Protein AF-A0A7S4KBS4-F1 (afdb_monomer_lite)

Sequence (111 aa):
GSGGDRGEWVVGDALVREAKVGHSNHVISLLTRAYDQFSKRKKTSRMLLYLASQIAQEYHQTKHYTHAKDLFVRIAKNYSREGWDTLLQSILTTLLDCALHEGKTDDFIRH

Foldseek 3Di:
DDDDPDPPVVVVVVVVVVVPPLVLVVLLVVLVVVLVVCVPPPPCVVVNLVSLLSNLVSCVVVLVLVSSLVSLVVSLVVCVVVVVVVVNVVSVVSNVVSVVSVVVVVVVVVD

Organism: NCBI:txid180227

pLDDT: mean 77.19, std 12.92, range [35.28, 89.88]

InterPro domains:
  IPR021773 Trafficking protein particle complex subunit 11 [PF11817] (18-110)

Radius of gyration: 19.47 Å; chains: 1; bounding box: 31×48×65 Å

Secondary structure (DSSP, 8-state):
----SSSHHHHHHHHHHHHTS-HHHHHHHHHHHHHHHHHTSTT-HHHHHHHHHHHHHHHHHTT-HHHHHHHHHHHHHHHHHHT-HHHHHHHHHHHHHHHHHHHHHHHHHT-

Structure (mmCIF, N/CA/C/O backbone):
data_AF-A0A7S4KBS4-F1
#
_entry.id   AF-A0A7S4KBS4-F1
#
loop_
_atom_site.group_PDB
_atom_site.id
_atom_site.type_symbol
_atom_site.label_atom_id
_atom_site.label_alt_id
_atom_site.label_comp_id
_atom_site.label_asym_id
_atom_site.label_entity_id
_atom_site.label_seq_id
_atom_site.pdbx_PDB_ins_code
_atom_site.Cartn_x
_atom_site.Cartn_y
_atom_site.Cartn_z
_atom_site.occupancy
_atom_site.B_iso_or_equiv
_atom_site.auth_seq_id
_atom_site.auth_comp_id
_atom_site.auth_asym_id
_atom_site.auth_atom_id
_atom_site.pdbx_PDB_model_num
ATOM 1 N N . GLY A 1 1 ? 11.401 24.372 -50.213 1.00 35.28 1 GLY A N 1
ATOM 2 C CA . GLY A 1 1 ? 12.094 24.414 -48.915 1.00 35.28 1 GLY A CA 1
ATOM 3 C C . GLY A 1 1 ? 11.229 23.711 -47.900 1.00 35.28 1 GLY A C 1
ATOM 4 O O . GLY A 1 1 ? 10.186 24.252 -47.564 1.00 35.28 1 GLY A O 1
ATOM 5 N N . SER A 1 2 ? 11.614 22.495 -47.504 1.00 44.34 2 SER A N 1
ATOM 6 C CA . SER A 1 2 ? 10.900 21.664 -46.529 1.00 44.34 2 SER A CA 1
ATOM 7 C C . SER A 1 2 ? 10.979 22.267 -45.132 1.00 44.34 2 SER A C 1
ATOM 9 O O . SER A 1 2 ? 12.043 22.287 -44.517 1.00 44.34 2 SER A O 1
ATOM 11 N N . GLY A 1 3 ? 9.846 22.737 -44.626 1.00 50.97 3 GLY A N 1
ATOM 12 C CA . GLY A 1 3 ? 9.622 22.969 -43.206 1.00 50.97 3 GLY A CA 1
ATOM 13 C C . GLY A 1 3 ? 8.467 22.081 -42.778 1.00 50.97 3 GLY A C 1
ATOM 14 O O . GLY A 1 3 ? 7.324 22.453 -43.009 1.00 50.97 3 GLY A O 1
ATOM 15 N N . GLY A 1 4 ? 8.752 20.900 -42.226 1.00 53.84 4 GLY A N 1
ATOM 16 C CA . GLY A 1 4 ? 7.665 19.989 -41.868 1.00 53.84 4 GLY A CA 1
ATOM 17 C C . GLY A 1 4 ? 7.983 18.716 -41.088 1.00 53.84 4 GLY A C 1
ATOM 18 O O . GLY A 1 4 ? 7.042 17.994 -40.856 1.00 53.84 4 GLY A O 1
ATOM 19 N N . ASP A 1 5 ? 9.214 18.426 -40.636 1.00 54.59 5 ASP A N 1
ATOM 20 C CA . ASP A 1 5 ? 9.508 17.090 -40.051 1.00 54.59 5 ASP A CA 1
ATOM 21 C C . ASP A 1 5 ? 10.410 17.119 -38.801 1.00 54.59 5 ASP A C 1
ATOM 23 O O . ASP A 1 5 ? 11.153 16.181 -38.523 1.00 54.59 5 ASP A O 1
ATOM 27 N N . ARG A 1 6 ? 10.413 18.217 -38.030 1.00 54.59 6 ARG A N 1
ATOM 28 C CA . ARG A 1 6 ? 11.257 18.333 -36.814 1.00 54.59 6 ARG A CA 1
ATOM 29 C C . ARG A 1 6 ? 10.513 18.175 -35.488 1.00 54.59 6 ARG A C 1
ATOM 31 O O . ARG A 1 6 ? 11.168 18.057 -34.462 1.00 54.59 6 ARG A O 1
ATOM 38 N N . GLY A 1 7 ? 9.181 18.180 -35.491 1.00 54.62 7 GLY A N 1
ATOM 39 C CA . GLY A 1 7 ? 8.384 18.049 -34.265 1.00 54.62 7 GLY A CA 1
ATOM 40 C C . GLY A 1 7 ? 8.182 16.599 -33.824 1.00 54.62 7 GLY A C 1
ATOM 41 O O . GLY A 1 7 ? 8.282 16.296 -32.643 1.00 54.62 7 GLY A O 1
ATOM 42 N N . GLU A 1 8 ? 7.960 15.690 -34.771 1.00 52.31 8 GLU A N 1
ATOM 43 C CA . GLU A 1 8 ? 7.473 14.332 -34.492 1.00 52.31 8 GLU A CA 1
ATOM 44 C C . GLU A 1 8 ? 8.518 13.438 -33.799 1.00 52.31 8 GLU A C 1
ATOM 46 O O . GLU A 1 8 ? 8.209 12.726 -32.844 1.00 52.31 8 GLU A O 1
ATOM 51 N N . TRP A 1 9 ? 9.794 13.574 -34.171 1.00 55.50 9 TRP A N 1
ATOM 52 C CA . TRP A 1 9 ? 10.905 12.833 -33.558 1.00 55.50 9 TRP A CA 1
ATOM 53 C C . TRP A 1 9 ? 11.254 13.301 -32.137 1.00 55.50 9 TRP A C 1
ATOM 55 O O . TRP A 1 9 ? 11.706 12.505 -31.318 1.00 55.50 9 TRP A O 1
ATOM 65 N N . VAL A 1 10 ? 11.025 14.581 -31.821 1.00 57.38 10 VAL A N 1
ATOM 66 C CA . VAL A 1 10 ? 11.342 15.159 -30.502 1.00 57.38 10 VAL A CA 1
ATOM 67 C C . VAL A 1 10 ? 10.311 14.732 -29.460 1.00 57.38 10 VAL A C 1
ATOM 69 O O . VAL A 1 10 ? 10.675 14.464 -28.318 1.00 57.38 10 VAL A O 1
ATOM 72 N N . VAL A 1 11 ? 9.038 14.611 -29.853 1.00 59.31 11 VAL A N 1
ATOM 73 C CA . VAL A 1 11 ? 7.990 14.062 -28.978 1.00 59.31 11 VAL A CA 1
ATOM 74 C C . VAL A 1 11 ? 8.234 12.571 -28.742 1.00 59.31 11 VAL A C 1
ATOM 76 O O . VAL A 1 11 ? 8.149 12.121 -27.604 1.00 59.31 11 VAL A O 1
ATOM 79 N N . GLY A 1 12 ? 8.631 11.821 -29.776 1.00 64.62 12 GLY A N 1
ATOM 80 C CA . GLY A 1 12 ? 9.034 10.419 -29.630 1.00 64.62 12 GLY A CA 1
ATOM 81 C C . GLY A 1 12 ? 10.189 10.228 -28.638 1.00 64.62 12 GLY A C 1
ATOM 82 O O . GLY A 1 12 ? 10.101 9.383 -27.750 1.00 64.62 12 GLY A O 1
ATOM 83 N N . ASP A 1 13 ? 11.239 11.050 -28.727 1.00 67.44 13 ASP A N 1
ATOM 84 C CA . ASP A 1 13 ? 12.379 10.988 -27.799 1.00 67.44 13 ASP A CA 1
ATOM 85 C C . ASP A 1 13 ? 12.008 11.454 -26.378 1.00 67.44 13 ASP A C 1
ATOM 87 O O . ASP A 1 13 ? 12.427 10.849 -25.390 1.00 67.44 13 ASP A O 1
ATOM 91 N N . ALA A 1 14 ? 11.154 12.474 -26.246 1.00 69.50 14 ALA A N 1
ATOM 92 C CA . ALA A 1 14 ? 10.629 12.910 -24.953 1.00 69.50 14 ALA A CA 1
ATOM 93 C C . ALA A 1 14 ? 9.812 11.804 -24.265 1.00 69.50 14 ALA A C 1
ATOM 95 O O . ALA A 1 14 ? 10.058 11.524 -23.094 1.00 69.50 14 ALA A O 1
ATOM 96 N N . LEU A 1 15 ? 8.929 11.115 -24.996 1.00 69.44 15 LEU A N 1
ATOM 97 C CA . LEU A 1 15 ? 8.131 9.998 -24.477 1.00 69.44 15 LEU A CA 1
ATOM 98 C C . LEU A 1 15 ? 9.002 8.798 -24.083 1.00 69.44 15 LEU A C 1
ATOM 100 O O . LEU A 1 15 ? 8.769 8.172 -23.052 1.00 69.44 15 LEU A O 1
ATOM 104 N N . VAL A 1 16 ? 10.048 8.491 -24.859 1.00 69.88 16 VAL A N 1
ATOM 105 C CA . VAL A 1 16 ? 11.012 7.427 -24.524 1.00 69.88 16 VAL A CA 1
ATOM 106 C C . VAL A 1 16 ? 11.820 7.774 -23.270 1.00 69.88 16 VAL A C 1
ATOM 108 O O . VAL A 1 16 ? 12.159 6.888 -22.482 1.00 69.88 16 VAL A O 1
ATOM 111 N N . ARG A 1 17 ? 12.145 9.054 -23.062 1.00 63.94 17 ARG A N 1
ATOM 112 C CA . ARG A 1 17 ? 12.830 9.528 -21.851 1.00 63.94 17 ARG A CA 1
ATOM 113 C C . ARG A 1 17 ? 11.895 9.550 -20.646 1.00 63.94 17 ARG A C 1
ATOM 115 O O . ARG A 1 17 ? 12.321 9.137 -19.573 1.00 63.94 17 ARG A O 1
ATOM 122 N N . GLU A 1 18 ? 10.645 9.959 -20.829 1.00 61.62 18 GLU A N 1
ATOM 123 C CA . GLU A 1 18 ? 9.606 9.971 -19.796 1.00 61.62 18 GLU A CA 1
ATOM 124 C C . GLU A 1 18 ? 9.263 8.545 -19.338 1.00 61.62 18 GLU A C 1
ATOM 126 O O . GLU A 1 18 ? 9.302 8.264 -18.145 1.00 61.62 18 GLU A O 1
ATOM 131 N N . ALA A 1 19 ? 9.119 7.591 -20.263 1.00 63.47 19 ALA A N 1
ATOM 132 C CA . ALA A 1 19 ? 8.908 6.175 -19.945 1.00 63.47 19 ALA A CA 1
ATOM 133 C C . ALA A 1 19 ? 10.060 5.527 -19.148 1.00 63.47 19 ALA A C 1
ATOM 135 O O . ALA A 1 19 ? 9.858 4.520 -18.469 1.00 63.47 19 ALA A O 1
ATOM 136 N N . LYS A 1 20 ? 11.280 6.082 -19.221 1.00 63.12 20 LYS A N 1
ATOM 137 C CA . LYS A 1 20 ? 12.431 5.630 -18.415 1.00 63.12 20 LYS A CA 1
ATOM 138 C C . LYS A 1 20 ? 12.423 6.195 -16.999 1.00 63.12 20 LYS A C 1
ATOM 140 O O . LYS A 1 20 ? 13.146 5.684 -16.141 1.00 63.12 20 LYS A O 1
ATOM 145 N N . VAL A 1 21 ? 11.651 7.245 -16.735 1.00 71.06 21 VAL A N 1
ATOM 146 C CA . VAL A 1 21 ? 11.508 7.769 -15.383 1.00 71.06 21 VAL A CA 1
ATOM 147 C C . VAL A 1 21 ? 10.622 6.798 -14.610 1.00 71.06 21 VAL A C 1
ATOM 149 O O . VAL A 1 21 ? 9.471 6.562 -14.959 1.00 71.06 21 VAL A O 1
ATOM 152 N N . GLY A 1 22 ? 11.155 6.228 -13.527 1.00 71.00 22 GLY A N 1
ATOM 153 C CA . GLY A 1 22 ? 10.384 5.408 -12.591 1.00 71.00 22 GLY A CA 1
ATOM 154 C C . GLY A 1 22 ? 9.387 6.266 -11.812 1.00 71.00 22 GLY A C 1
ATOM 155 O O . GLY A 1 22 ? 9.606 6.547 -10.630 1.00 71.00 22 GLY A O 1
ATOM 156 N N . HIS A 1 23 ? 8.325 6.723 -12.480 1.00 77.56 23 HIS A N 1
ATOM 157 C CA . HIS A 1 23 ? 7.308 7.610 -11.921 1.00 77.56 23 HIS A CA 1
ATOM 158 C C . HIS A 1 23 ? 6.672 7.002 -10.673 1.00 77.56 23 HIS A C 1
ATOM 160 O O . HIS A 1 23 ? 6.587 7.684 -9.653 1.00 77.56 23 HIS A O 1
ATOM 166 N N . SER A 1 24 ? 6.381 5.701 -10.686 1.00 77.81 24 SER A N 1
ATOM 167 C CA . SER A 1 24 ? 5.847 4.989 -9.522 1.00 77.81 24 SER A CA 1
ATOM 168 C C . SER A 1 24 ? 6.750 5.086 -8.289 1.00 77.81 24 SER A C 1
ATOM 170 O O . SER A 1 24 ? 6.258 5.287 -7.185 1.00 77.81 24 SER A O 1
ATOM 172 N N . ASN A 1 25 ? 8.081 5.077 -8.439 1.00 80.50 25 ASN A N 1
ATOM 173 C CA . ASN A 1 25 ? 8.993 5.250 -7.297 1.00 80.50 25 ASN A CA 1
ATOM 174 C C . ASN A 1 25 ? 8.913 6.663 -6.695 1.00 80.50 25 ASN A C 1
ATOM 176 O O . ASN A 1 25 ? 9.020 6.837 -5.478 1.00 80.50 25 ASN A O 1
ATOM 180 N N . HIS A 1 26 ? 8.702 7.681 -7.533 1.00 83.25 26 HIS A N 1
ATOM 181 C CA . HIS A 1 26 ? 8.499 9.052 -7.064 1.00 83.25 26 HIS A CA 1
ATOM 182 C C . HIS A 1 26 ? 7.150 9.193 -6.354 1.00 83.25 26 HIS A C 1
ATOM 184 O O . HIS A 1 26 ? 7.087 9.796 -5.281 1.00 83.25 26 HIS A O 1
ATOM 190 N N . VAL A 1 27 ? 6.096 8.581 -6.900 1.00 85.75 27 VAL A N 1
ATOM 191 C CA . VAL A 1 27 ? 4.761 8.556 -6.291 1.00 85.75 27 VAL A CA 1
ATOM 192 C C . VAL A 1 27 ? 4.800 7.840 -4.937 1.00 85.75 27 VAL A C 1
ATOM 194 O O . VAL A 1 27 ? 4.356 8.415 -3.945 1.00 85.75 27 VAL A O 1
ATOM 197 N N . ILE A 1 28 ? 5.429 6.662 -4.841 1.00 86.88 28 ILE A N 1
ATOM 198 C CA . ILE A 1 28 ? 5.618 5.929 -3.575 1.00 86.88 28 ILE A CA 1
ATOM 199 C C . ILE A 1 28 ? 6.333 6.802 -2.539 1.00 86.88 28 ILE A C 1
ATOM 201 O O . ILE A 1 28 ? 5.885 6.896 -1.395 1.00 86.88 28 ILE A O 1
ATOM 205 N N . SER A 1 29 ? 7.421 7.475 -2.925 1.00 88.19 29 SER A N 1
ATOM 206 C CA . SER A 1 29 ? 8.177 8.356 -2.025 1.00 88.19 29 SER A CA 1
ATOM 207 C C . SER A 1 29 ? 7.318 9.507 -1.489 1.00 88.19 29 SER A C 1
ATOM 209 O O . SER A 1 29 ? 7.298 9.769 -0.282 1.00 88.19 29 SER A O 1
ATOM 211 N N . LEU A 1 30 ? 6.551 10.166 -2.363 1.00 89.88 30 LEU A N 1
ATOM 212 C CA . LEU A 1 30 ? 5.649 11.254 -1.980 1.00 89.88 30 LEU A CA 1
ATOM 213 C C . LEU A 1 30 ? 4.521 10.768 -1.064 1.00 89.88 30 LEU A C 1
ATOM 215 O O . LEU A 1 30 ? 4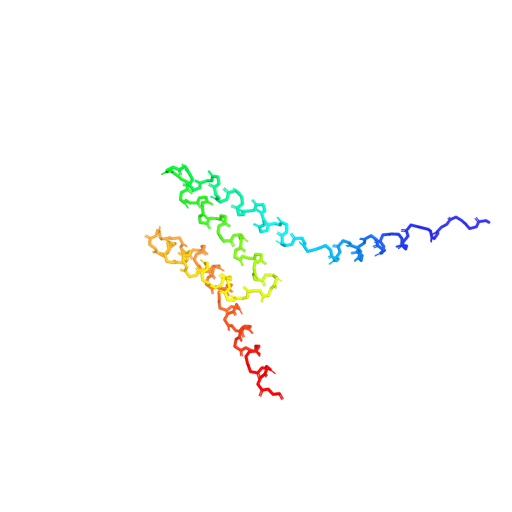.269 11.376 -0.021 1.00 89.88 30 LEU A O 1
ATOM 219 N N . LEU A 1 31 ? 3.882 9.651 -1.412 1.00 88.00 31 LEU A N 1
ATOM 220 C CA . LEU A 1 31 ? 2.813 9.056 -0.614 1.00 88.00 31 LEU A CA 1
ATOM 221 C C . LEU A 1 31 ? 3.315 8.591 0.755 1.00 88.00 31 LEU A C 1
ATOM 223 O O . LEU A 1 31 ? 2.627 8.786 1.752 1.00 88.00 31 LEU A O 1
ATOM 227 N N . THR A 1 32 ? 4.529 8.045 0.835 1.00 88.56 32 THR A N 1
ATOM 228 C CA . THR A 1 32 ? 5.141 7.622 2.104 1.00 88.56 32 THR A CA 1
ATOM 229 C C . THR A 1 32 ? 5.398 8.817 3.022 1.00 88.56 32 THR A C 1
ATOM 231 O O . THR A 1 32 ? 5.096 8.763 4.214 1.00 88.56 32 THR A O 1
ATOM 234 N N . ARG A 1 33 ? 5.887 9.938 2.475 1.00 89.06 33 ARG A N 1
ATOM 235 C CA . ARG A 1 33 ? 6.049 11.190 3.237 1.00 89.06 33 ARG A CA 1
ATOM 236 C C . ARG A 1 33 ? 4.709 11.736 3.725 1.00 89.06 33 ARG A C 1
ATOM 238 O O . ARG A 1 33 ? 4.609 12.181 4.867 1.00 89.06 33 ARG A O 1
ATOM 245 N N . ALA A 1 34 ? 3.675 11.683 2.886 1.00 86.88 34 ALA A N 1
ATOM 246 C CA . ALA A 1 34 ? 2.325 12.057 3.292 1.00 86.88 34 ALA A CA 1
ATOM 247 C C . ALA A 1 34 ? 1.817 11.138 4.414 1.00 86.88 34 ALA A C 1
ATOM 249 O O . ALA A 1 34 ? 1.325 11.629 5.428 1.00 86.88 34 ALA A O 1
ATOM 250 N N . TYR A 1 35 ? 1.998 9.822 4.282 1.00 87.38 35 TYR A N 1
ATOM 251 C CA . TYR A 1 35 ? 1.619 8.839 5.295 1.00 87.38 35 TYR A CA 1
ATOM 252 C C . TYR A 1 35 ? 2.281 9.135 6.648 1.00 87.38 35 TYR A C 1
ATOM 254 O O . TYR A 1 35 ? 1.584 9.187 7.660 1.00 87.38 35 TYR A O 1
ATOM 262 N N . ASP A 1 36 ? 3.586 9.426 6.679 1.00 87.88 36 ASP A N 1
ATOM 263 C CA . ASP A 1 36 ? 4.284 9.817 7.913 1.00 87.88 36 ASP A CA 1
ATOM 264 C C . ASP A 1 36 ? 3.744 11.128 8.511 1.00 87.88 36 ASP A C 1
ATOM 266 O O . ASP A 1 36 ? 3.598 11.275 9.725 1.00 87.88 36 ASP A O 1
ATOM 270 N N . GLN A 1 37 ? 3.376 12.090 7.666 1.00 87.62 37 GLN A N 1
ATOM 271 C CA . GLN A 1 37 ? 2.797 13.347 8.131 1.00 87.62 37 GLN A CA 1
ATOM 272 C C . GLN A 1 37 ? 1.397 13.162 8.734 1.00 87.62 37 GLN A C 1
ATOM 274 O O . GLN A 1 37 ? 1.042 13.823 9.716 1.00 87.62 37 GLN A O 1
ATOM 279 N N . PHE A 1 38 ? 0.590 12.269 8.161 1.00 84.56 38 PHE A N 1
ATOM 280 C CA . PHE A 1 38 ? -0.745 11.966 8.669 1.00 84.56 38 PHE A CA 1
ATOM 281 C C . PHE A 1 38 ? -0.712 11.031 9.880 1.00 84.56 38 PHE A C 1
ATOM 283 O O . PHE A 1 38 ? -1.548 11.195 10.768 1.00 84.56 38 PHE A O 1
ATOM 290 N N . SER A 1 39 ? 0.282 10.143 9.991 1.00 82.25 39 SER A N 1
ATOM 291 C CA . SER A 1 39 ? 0.430 9.208 11.119 1.00 82.25 39 SER A CA 1
ATOM 292 C C . SER A 1 39 ? 0.548 9.944 12.460 1.00 82.25 39 SER A C 1
ATOM 294 O O . SER A 1 39 ? 0.005 9.510 13.475 1.00 82.25 39 SER A O 1
ATOM 296 N N . LYS A 1 40 ? 1.155 11.137 12.440 1.00 84.44 40 LYS A N 1
ATOM 297 C CA . LYS A 1 40 ? 1.311 12.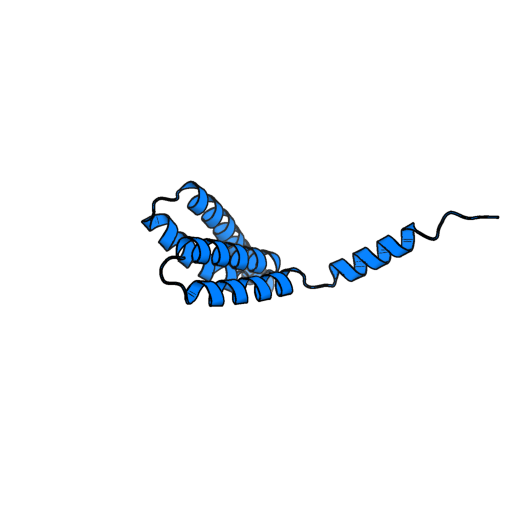039 13.593 1.00 84.44 40 LYS A CA 1
ATOM 298 C C . LYS A 1 40 ? -0.006 12.678 14.053 1.00 84.44 40 LYS A C 1
ATOM 300 O O . LYS A 1 40 ? -0.072 13.253 15.139 1.00 84.44 40 LYS A O 1
ATOM 305 N N . ARG A 1 41 ? -1.079 12.598 13.256 1.00 82.62 41 ARG A N 1
ATOM 306 C CA . ARG A 1 41 ? -2.386 13.212 13.544 1.00 82.62 41 ARG A CA 1
ATOM 307 C C . ARG A 1 41 ? -3.389 12.159 14.027 1.00 82.62 41 ARG A C 1
ATOM 309 O O . ARG A 1 41 ? -3.855 11.335 13.247 1.00 82.62 41 ARG A O 1
ATOM 316 N N . LYS A 1 42 ? -3.838 12.267 15.285 1.00 63.59 42 LYS A N 1
ATOM 317 C CA . LYS A 1 42 ? -4.696 11.284 15.994 1.00 63.59 42 LYS A CA 1
ATOM 318 C C . LYS A 1 42 ? -6.094 10.985 15.396 1.00 63.59 42 LYS A C 1
ATOM 320 O O . LYS A 1 42 ? -6.815 10.178 15.968 1.00 63.59 42 LYS A O 1
ATOM 325 N N . LYS A 1 43 ? -6.516 11.603 14.281 1.00 70.94 43 LYS A N 1
ATOM 326 C C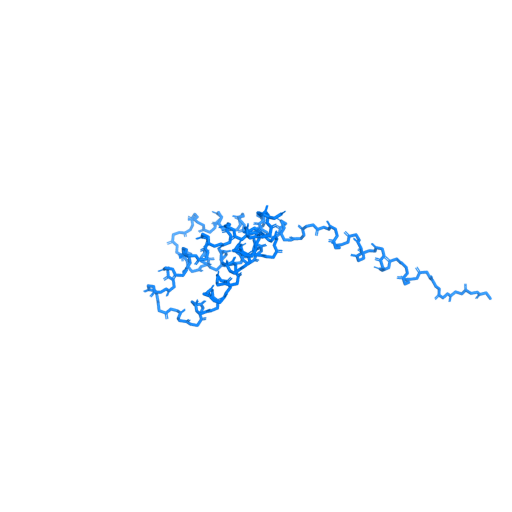A . LYS A 1 43 ? -7.870 11.435 13.689 1.00 70.94 43 LYS A CA 1
ATOM 327 C C . LYS A 1 43 ? -7.890 11.091 12.192 1.00 70.94 43 LYS A C 1
ATOM 329 O O . LYS A 1 43 ? -8.925 11.220 11.547 1.00 70.94 43 LYS A O 1
ATOM 334 N N . THR A 1 44 ? -6.771 10.665 11.613 1.00 79.31 44 THR A N 1
ATOM 335 C CA . THR A 1 44 ? -6.633 10.521 10.148 1.00 79.31 44 THR A CA 1
ATOM 336 C C . THR A 1 44 ? -6.610 9.069 9.668 1.00 79.31 44 THR A C 1
ATOM 338 O O . THR A 1 44 ? -6.186 8.800 8.551 1.00 79.31 44 THR A O 1
ATOM 341 N N . SER A 1 45 ? -7.120 8.125 10.469 1.00 80.19 45 SER A N 1
ATOM 342 C CA . SER A 1 45 ? -7.081 6.683 10.170 1.00 80.19 45 SER A CA 1
ATOM 343 C C . SER A 1 45 ? -7.606 6.330 8.768 1.00 80.19 45 SER A C 1
ATOM 345 O O . SER A 1 45 ? -6.941 5.598 8.043 1.00 80.19 45 SER A O 1
ATOM 347 N N . ARG A 1 46 ? -8.710 6.944 8.321 1.00 82.12 46 ARG A N 1
ATOM 348 C CA . ARG A 1 46 ? -9.241 6.751 6.957 1.00 82.12 46 ARG A CA 1
ATOM 349 C C . ARG A 1 46 ? -8.300 7.255 5.860 1.00 82.12 46 ARG A C 1
ATOM 351 O O . ARG A 1 46 ? -8.135 6.603 4.836 1.00 82.12 46 ARG A O 1
ATOM 358 N N . MET A 1 47 ? -7.662 8.398 6.086 1.00 85.12 47 MET A N 1
ATOM 359 C CA . MET A 1 47 ? -6.703 8.974 5.144 1.00 85.12 47 MET A CA 1
ATOM 360 C C . MET A 1 47 ? -5.413 8.150 5.088 1.00 85.12 47 MET A C 1
ATOM 362 O O . MET A 1 47 ? -4.851 7.979 4.013 1.00 85.12 47 MET A O 1
ATOM 366 N N . LEU A 1 48 ? -4.984 7.578 6.216 1.00 86.94 48 LEU A N 1
ATOM 367 C CA . LEU A 1 48 ? -3.859 6.644 6.266 1.00 86.94 48 LEU A CA 1
ATOM 368 C C . LEU A 1 48 ? -4.148 5.359 5.487 1.00 86.94 48 LEU A C 1
ATOM 370 O O . LEU A 1 48 ? -3.291 4.921 4.727 1.00 86.94 48 LEU A O 1
ATOM 374 N N . LEU A 1 49 ? -5.349 4.787 5.626 1.00 85.62 49 LEU A N 1
ATOM 375 C CA . LEU A 1 49 ? -5.763 3.610 4.851 1.00 85.62 49 LEU A CA 1
ATOM 376 C C . LEU A 1 49 ? -5.817 3.911 3.350 1.00 85.62 49 LEU A C 1
ATOM 378 O O . LEU A 1 49 ? -5.326 3.119 2.551 1.00 85.62 49 LEU A O 1
ATOM 382 N N . TYR A 1 50 ? -6.334 5.084 2.976 1.00 86.31 50 TYR A N 1
ATOM 383 C CA . TYR A 1 50 ? -6.335 5.528 1.585 1.00 86.31 50 TYR A CA 1
ATOM 384 C C . TYR A 1 50 ? -4.911 5.678 1.032 1.00 86.31 50 TYR A C 1
ATOM 386 O O . TYR A 1 50 ? -4.594 5.111 -0.009 1.00 86.31 50 TYR A O 1
ATOM 394 N N . LEU A 1 51 ? -4.022 6.371 1.749 1.00 88.94 51 LEU A N 1
ATOM 395 C CA . LEU A 1 51 ? -2.621 6.523 1.342 1.00 88.94 51 LEU A CA 1
ATOM 396 C C . LEU A 1 51 ? -1.912 5.169 1.232 1.00 88.94 51 LEU A C 1
ATOM 398 O O . LEU A 1 51 ? -1.207 4.935 0.257 1.00 88.94 51 LEU A O 1
ATOM 402 N N . ALA A 1 52 ? -2.146 4.257 2.177 1.00 87.62 52 ALA A N 1
ATOM 403 C CA . ALA A 1 52 ? -1.608 2.902 2.118 1.00 87.62 52 ALA A CA 1
ATOM 404 C C . ALA A 1 52 ? -2.124 2.130 0.890 1.00 87.62 52 ALA A C 1
ATOM 406 O O . ALA A 1 52 ? -1.350 1.409 0.266 1.00 87.62 52 ALA A O 1
ATOM 407 N N . SER A 1 53 ? -3.396 2.310 0.510 1.00 87.69 53 SER A N 1
ATOM 408 C CA . SER A 1 53 ? -3.969 1.679 -0.688 1.00 87.69 53 SER A CA 1
ATOM 409 C C . SER A 1 53 ? -3.325 2.189 -1.978 1.00 87.69 53 SER A C 1
ATOM 411 O O . SER A 1 53 ? -3.009 1.390 -2.854 1.00 87.69 53 SER A O 1
ATOM 413 N N . GLN A 1 54 ? -3.036 3.490 -2.050 1.00 88.25 54 GLN A N 1
ATOM 414 C CA . GLN A 1 54 ? -2.350 4.106 -3.187 1.00 88.25 54 GLN A CA 1
ATOM 415 C C . GLN A 1 54 ? -0.895 3.627 -3.277 1.00 88.25 54 GLN A C 1
ATOM 417 O O . GLN A 1 54 ? -0.439 3.219 -4.338 1.00 88.25 54 GLN A O 1
ATOM 422 N N . ILE A 1 55 ? -0.180 3.566 -2.145 1.00 87.25 55 ILE A N 1
ATOM 423 C CA . ILE A 1 55 ? 1.186 3.015 -2.092 1.00 87.25 55 ILE A CA 1
ATOM 424 C C . ILE A 1 55 ? 1.200 1.554 -2.564 1.00 87.25 55 ILE A C 1
ATOM 426 O O . ILE A 1 55 ? 2.063 1.162 -3.346 1.00 87.25 55 ILE A O 1
ATOM 430 N N . ALA A 1 56 ? 0.240 0.744 -2.112 1.00 87.31 56 ALA A N 1
ATOM 431 C CA . ALA A 1 56 ? 0.135 -0.656 -2.509 1.00 87.31 56 ALA A CA 1
ATOM 432 C C . ALA A 1 56 ? -0.156 -0.823 -4.013 1.00 87.31 56 ALA A C 1
ATOM 434 O O . ALA A 1 56 ? 0.407 -1.717 -4.644 1.00 87.31 56 ALA A O 1
ATOM 435 N N . GLN A 1 57 ? -0.973 0.055 -4.604 1.00 86.06 57 GLN A N 1
ATOM 436 C CA . GLN A 1 57 ? -1.218 0.077 -6.050 1.00 86.06 57 GLN A CA 1
ATOM 437 C C . GLN A 1 57 ? 0.052 0.400 -6.847 1.00 86.06 57 GLN A C 1
ATOM 439 O O . GLN A 1 57 ? 0.337 -0.274 -7.835 1.00 86.06 57 GLN A O 1
ATOM 444 N N . GLU A 1 58 ? 0.864 1.354 -6.395 1.00 86.75 58 GLU A N 1
ATOM 445 C CA . GLU A 1 58 ? 2.146 1.656 -7.044 1.00 86.75 58 GLU A CA 1
ATOM 446 C C . GLU A 1 58 ? 3.156 0.502 -6.910 1.00 86.75 58 GLU A C 1
ATOM 448 O O . GLU A 1 58 ? 3.887 0.185 -7.854 1.00 86.75 58 GLU A O 1
ATOM 453 N N . TYR A 1 59 ? 3.173 -0.197 -5.767 1.00 84.69 59 TYR A N 1
ATOM 454 C CA . TYR A 1 59 ? 3.973 -1.420 -5.615 1.00 84.69 59 TYR A CA 1
ATOM 455 C C . TYR A 1 59 ? 3.513 -2.542 -6.554 1.00 84.69 59 TYR A C 1
ATOM 457 O O . TYR A 1 59 ? 4.344 -3.275 -7.093 1.00 84.69 59 TYR A O 1
ATOM 465 N N . HIS A 1 60 ? 2.205 -2.657 -6.798 1.00 81.38 60 HIS A N 1
ATOM 466 C CA . HIS A 1 60 ? 1.666 -3.588 -7.787 1.00 81.38 60 HIS A CA 1
ATOM 467 C C . HIS A 1 60 ? 2.136 -3.238 -9.208 1.00 81.38 60 HIS A C 1
ATOM 469 O O . HIS A 1 60 ? 2.622 -4.111 -9.926 1.00 81.38 60 HIS A O 1
ATOM 475 N N . GLN A 1 61 ? 2.087 -1.958 -9.595 1.00 81.50 61 GLN A N 1
ATOM 476 C CA . GLN A 1 61 ? 2.547 -1.495 -10.913 1.00 81.50 61 GLN A CA 1
ATOM 477 C C . GLN A 1 61 ? 4.052 -1.712 -11.135 1.00 81.50 61 GLN A C 1
ATOM 479 O O . GLN A 1 61 ? 4.485 -2.041 -12.239 1.00 81.50 61 GLN A O 1
ATOM 484 N N . THR A 1 62 ? 4.853 -1.593 -10.076 1.00 81.38 62 THR A N 1
ATOM 485 C CA . THR A 1 62 ? 6.308 -1.832 -10.107 1.00 81.38 62 THR A CA 1
ATOM 486 C C . THR A 1 62 ? 6.695 -3.309 -9.973 1.00 81.38 62 THR A C 1
ATOM 488 O O . THR A 1 62 ? 7.881 -3.625 -9.918 1.00 81.38 62 THR A O 1
ATOM 491 N N . LYS A 1 63 ? 5.715 -4.230 -9.982 1.00 80.38 63 LYS A N 1
ATOM 492 C CA . LYS A 1 63 ? 5.890 -5.692 -9.853 1.00 80.38 63 LYS A CA 1
ATOM 493 C C . LYS A 1 63 ? 6.483 -6.145 -8.513 1.00 80.38 63 LYS A C 1
ATOM 495 O O . LYS A 1 63 ? 6.940 -7.280 -8.380 1.00 80.38 63 LYS A O 1
ATOM 500 N N . HIS A 1 64 ? 6.434 -5.300 -7.487 1.00 80.94 64 HIS A N 1
ATOM 501 C CA . HIS A 1 64 ? 6.807 -5.648 -6.117 1.00 80.94 64 HIS A CA 1
ATOM 502 C C . HIS A 1 64 ? 5.612 -6.270 -5.377 1.00 80.94 64 HIS A C 1
ATOM 504 O O . HIS A 1 64 ? 5.112 -5.742 -4.380 1.00 80.94 64 HIS A O 1
ATOM 510 N N . TYR A 1 65 ? 5.145 -7.417 -5.881 1.00 80.81 65 TYR A N 1
ATOM 511 C CA . TYR A 1 65 ? 3.904 -8.061 -5.441 1.00 80.81 65 TYR A CA 1
ATOM 512 C C . TYR A 1 65 ? 3.896 -8.428 -3.950 1.00 80.81 65 TYR A C 1
ATOM 514 O O . TYR A 1 65 ? 2.873 -8.259 -3.291 1.00 80.81 65 TYR A O 1
ATOM 522 N N . THR A 1 66 ? 5.034 -8.831 -3.382 1.00 80.94 66 THR A N 1
ATOM 523 C CA . THR A 1 66 ? 5.141 -9.189 -1.955 1.00 80.94 66 THR A CA 1
ATOM 524 C C . THR A 1 66 ? 4.832 -8.011 -1.029 1.00 80.94 66 THR A C 1
ATOM 526 O O . THR A 1 66 ? 4.095 -8.155 -0.054 1.00 80.94 66 THR A O 1
ATOM 529 N N . HIS A 1 67 ? 5.354 -6.824 -1.352 1.00 81.25 67 HIS A N 1
ATOM 530 C CA . HIS A 1 67 ? 5.158 -5.610 -0.556 1.00 81.25 67 HIS A CA 1
ATOM 531 C C . HIS A 1 67 ? 3.737 -5.063 -0.725 1.00 81.25 67 HIS A C 1
ATOM 533 O O . HIS A 1 67 ? 3.110 -4.648 0.252 1.00 81.25 67 HIS A O 1
ATOM 539 N N . ALA A 1 68 ? 3.198 -5.131 -1.948 1.00 86.06 68 ALA A N 1
ATOM 540 C CA . ALA A 1 68 ? 1.811 -4.776 -2.225 1.00 86.06 68 ALA A CA 1
ATOM 541 C C . ALA A 1 68 ? 0.833 -5.655 -1.423 1.00 86.06 68 ALA A C 1
ATOM 543 O O . ALA A 1 68 ? -0.080 -5.137 -0.779 1.00 86.06 68 ALA A O 1
ATOM 544 N N . LYS A 1 69 ? 1.055 -6.976 -1.394 1.00 85.56 69 LYS A N 1
ATOM 545 C CA . LYS A 1 69 ? 0.204 -7.932 -0.671 1.00 85.56 69 LYS A CA 1
ATOM 546 C C . LYS A 1 69 ? 0.111 -7.646 0.823 1.00 85.56 69 LYS A C 1
ATOM 548 O O . LYS A 1 69 ? -1.001 -7.607 1.345 1.00 85.56 69 LYS A O 1
ATOM 553 N N . ASP A 1 70 ? 1.235 -7.442 1.517 1.00 86.88 70 ASP A N 1
ATOM 554 C CA . ASP A 1 70 ? 1.208 -7.209 2.973 1.00 86.88 70 ASP A CA 1
ATOM 555 C C . ASP A 1 70 ? 0.405 -5.944 3.322 1.00 86.88 70 ASP A C 1
ATOM 557 O O . ASP A 1 70 ? -0.422 -5.947 4.240 1.00 86.88 70 ASP A O 1
ATOM 561 N N . LEU A 1 71 ? 0.565 -4.879 2.529 1.00 86.69 71 LEU A N 1
ATOM 562 C CA . LEU A 1 71 ? -0.231 -3.661 2.672 1.00 86.69 71 LEU A CA 1
ATOM 563 C C . LEU A 1 71 ? -1.719 -3.926 2.415 1.00 86.69 71 LEU A C 1
ATOM 565 O O . LEU A 1 71 ? -2.552 -3.573 3.253 1.00 86.69 71 LEU A O 1
ATOM 569 N N . PHE A 1 72 ? -2.066 -4.587 1.310 1.00 86.88 72 PHE A N 1
ATOM 570 C CA . PHE A 1 72 ? -3.459 -4.893 0.981 1.00 86.88 72 PHE A CA 1
ATOM 571 C C . PHE A 1 72 ? -4.137 -5.773 2.037 1.00 86.88 72 PHE A C 1
ATOM 573 O O . PHE A 1 72 ? -5.275 -5.492 2.408 1.00 86.88 72 PHE A O 1
ATOM 580 N N . VAL A 1 73 ? -3.444 -6.766 2.604 1.00 88.38 73 VAL A N 1
ATOM 581 C CA . VAL A 1 73 ? -3.975 -7.604 3.694 1.00 88.38 73 VAL A CA 1
ATOM 582 C C . VAL A 1 73 ? -4.277 -6.769 4.941 1.00 88.38 73 VAL A C 1
ATOM 584 O O . VAL A 1 73 ? -5.330 -6.936 5.564 1.00 88.38 73 VAL A O 1
ATOM 587 N N . ARG A 1 74 ? -3.384 -5.846 5.319 1.00 87.88 74 ARG A N 1
ATOM 588 C CA . ARG A 1 74 ?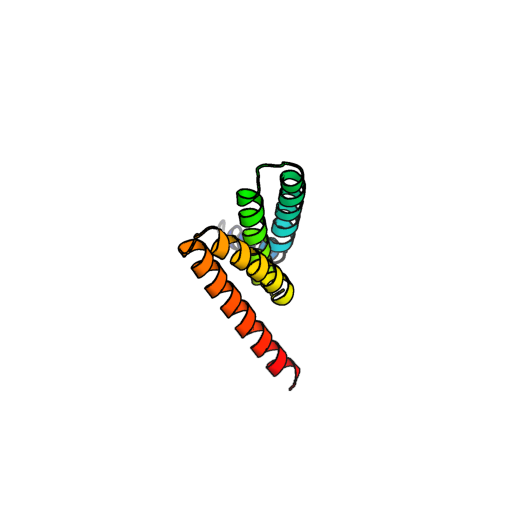 -3.606 -4.950 6.468 1.00 87.88 74 ARG A CA 1
ATOM 589 C C . ARG A 1 74 ? -4.788 -4.012 6.239 1.00 87.88 74 ARG A C 1
ATOM 591 O O . ARG A 1 74 ? -5.562 -3.771 7.167 1.00 87.88 74 ARG A O 1
ATOM 598 N N . ILE A 1 75 ? -4.939 -3.489 5.026 1.00 87.50 75 ILE A N 1
ATOM 599 C CA . ILE A 1 75 ? -6.045 -2.593 4.675 1.00 87.50 75 ILE A CA 1
ATOM 600 C C . ILE A 1 75 ? -7.367 -3.370 4.653 1.00 87.50 75 ILE A C 1
ATOM 602 O O . ILE A 1 75 ? -8.335 -2.928 5.270 1.00 87.50 75 ILE A O 1
ATOM 606 N N . ALA A 1 76 ? -7.391 -4.560 4.046 1.00 86.88 76 ALA A N 1
ATOM 607 C CA . ALA A 1 76 ? -8.567 -5.425 3.989 1.00 86.88 76 ALA A CA 1
ATOM 608 C C . ALA A 1 76 ? -9.109 -5.757 5.389 1.00 86.88 76 ALA A C 1
ATOM 610 O O . ALA A 1 76 ? -10.307 -5.630 5.621 1.00 86.88 76 ALA A O 1
ATOM 611 N N . LYS A 1 77 ? -8.230 -6.073 6.354 1.00 87.19 77 LYS A N 1
ATOM 612 C CA . LYS A 1 77 ? -8.620 -6.306 7.761 1.00 87.19 77 LYS A CA 1
ATOM 613 C C . LYS A 1 77 ? -9.255 -5.083 8.432 1.00 87.19 77 LYS A C 1
ATOM 615 O O . LYS A 1 77 ? -10.111 -5.234 9.302 1.00 87.19 77 LYS A O 1
ATOM 620 N N . ASN A 1 78 ? -8.819 -3.871 8.082 1.00 86.38 78 ASN A N 1
ATOM 621 C CA . ASN A 1 78 ? -9.420 -2.651 8.621 1.00 86.38 78 ASN A CA 1
ATOM 622 C C . ASN A 1 78 ? -10.775 -2.369 7.963 1.00 86.38 78 ASN A C 1
ATOM 624 O O . ASN A 1 78 ? -11.744 -2.116 8.676 1.00 86.38 78 ASN A O 1
ATOM 628 N N . TYR A 1 79 ? -10.873 -2.486 6.635 1.00 84.25 79 TYR A N 1
ATOM 629 C CA . TYR A 1 79 ? -12.132 -2.264 5.920 1.00 84.25 79 TYR A CA 1
ATOM 630 C C . TYR A 1 79 ? -13.203 -3.306 6.231 1.00 84.25 79 TYR A C 1
ATOM 632 O O . TYR A 1 79 ? -14.367 -2.933 6.342 1.00 84.25 79 TYR A O 1
ATOM 640 N N . SER A 1 80 ? -12.829 -4.566 6.475 1.00 82.81 80 SER A N 1
ATOM 641 C CA . SER A 1 80 ? -13.773 -5.595 6.923 1.00 82.81 80 SER A CA 1
ATOM 642 C C . SER A 1 80 ? -14.358 -5.289 8.304 1.00 82.81 80 SER A C 1
ATOM 644 O O . SER A 1 80 ? -15.509 -5.610 8.571 1.00 82.81 80 SER A O 1
ATOM 646 N N . ARG A 1 81 ? -13.582 -4.656 9.195 1.00 84.94 81 ARG A N 1
ATOM 647 C CA . ARG A 1 81 ? -14.054 -4.256 10.531 1.00 84.94 81 ARG A CA 1
ATOM 648 C C . ARG A 1 81 ? -14.964 -3.028 10.485 1.00 84.94 81 ARG A C 1
ATOM 650 O O . ARG A 1 81 ? -15.814 -2.869 11.352 1.00 84.94 81 ARG A O 1
ATOM 657 N N . GLU A 1 82 ? -14.756 -2.153 9.508 1.00 83.50 82 GLU A N 1
ATOM 658 C CA . GLU A 1 82 ? -15.511 -0.909 9.347 1.00 83.50 82 GLU A CA 1
ATOM 659 C C . GLU A 1 82 ? -16.721 -1.031 8.396 1.00 83.50 82 GLU A C 1
ATOM 661 O O . GLU A 1 82 ? -17.512 -0.095 8.323 1.00 83.50 82 GLU A O 1
ATOM 666 N N . GLY A 1 83 ? -16.892 -2.164 7.700 1.00 81.75 83 GLY A N 1
ATOM 667 C CA . GLY A 1 83 ? -18.047 -2.428 6.828 1.00 81.75 83 GLY A CA 1
ATOM 668 C C . GLY A 1 83 ? -17.991 -1.736 5.460 1.00 81.75 83 GLY A C 1
ATOM 669 O O . GLY A 1 83 ? -19.025 -1.379 4.903 1.00 81.75 83 GLY A O 1
ATOM 670 N N . TRP A 1 84 ? -16.792 -1.501 4.915 1.00 84.12 84 TRP A N 1
ATOM 671 C CA . TRP A 1 84 ? -16.613 -0.861 3.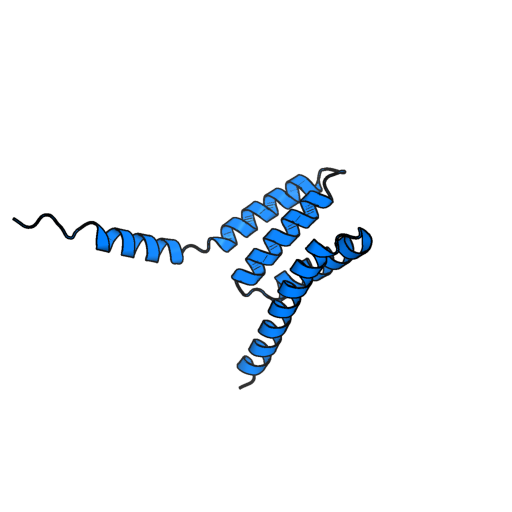601 1.00 84.12 84 TRP A CA 1
ATOM 672 C C . TRP A 1 84 ? -16.513 -1.891 2.471 1.00 84.12 84 TRP A C 1
ATOM 674 O O . TRP A 1 84 ? -15.462 -2.033 1.841 1.00 84.12 84 TRP A O 1
ATOM 684 N N . ASP A 1 85 ? -17.602 -2.606 2.202 1.00 81.12 85 ASP A N 1
ATOM 685 C CA . ASP A 1 85 ? -17.593 -3.788 1.327 1.00 81.12 85 ASP A CA 1
ATOM 686 C C . ASP A 1 85 ? -17.157 -3.496 -0.119 1.00 81.12 85 ASP A C 1
ATOM 688 O O . ASP A 1 85 ? -16.426 -4.280 -0.721 1.00 81.12 85 ASP A O 1
ATOM 692 N N . THR A 1 86 ? -17.521 -2.337 -0.675 1.00 85.00 86 THR A N 1
ATOM 693 C CA . THR A 1 86 ? -17.152 -1.962 -2.054 1.00 85.00 86 THR A CA 1
ATOM 694 C C . THR A 1 86 ? -15.652 -1.696 -2.211 1.00 85.00 86 THR A C 1
ATOM 696 O O . THR A 1 86 ? -15.029 -2.150 -3.173 1.00 85.00 86 THR A O 1
ATOM 699 N N . LEU A 1 87 ? -15.048 -0.991 -1.248 1.00 83.25 87 LEU A N 1
ATOM 700 C CA . LEU A 1 87 ? -13.604 -0.743 -1.212 1.00 83.25 87 LEU A CA 1
ATOM 701 C C . LEU A 1 87 ? -12.836 -2.030 -0.910 1.00 83.25 87 LEU A C 1
ATOM 703 O O . LEU A 1 87 ? -11.793 -2.284 -1.513 1.00 83.25 87 LEU A O 1
ATOM 707 N N . LEU A 1 88 ? -13.373 -2.857 -0.012 1.00 85.94 88 LEU A N 1
ATOM 708 C CA . LEU A 1 88 ? -12.822 -4.166 0.304 1.00 85.94 88 LEU A CA 1
ATOM 709 C C . LEU A 1 88 ? -12.777 -5.058 -0.940 1.00 85.94 88 LEU A C 1
ATOM 711 O O . LEU A 1 88 ? -11.736 -5.646 -1.214 1.00 85.94 88 LEU A O 1
ATOM 715 N N . GLN A 1 89 ? -13.855 -5.114 -1.725 1.00 87.19 89 GLN A N 1
ATOM 716 C CA . GLN A 1 89 ? -13.906 -5.920 -2.943 1.00 87.19 89 GLN A CA 1
ATOM 717 C C . GLN A 1 89 ? -12.842 -5.487 -3.963 1.00 87.19 89 GLN A C 1
ATOM 719 O O . GLN A 1 89 ? -12.126 -6.339 -4.478 1.00 87.19 89 GLN A O 1
ATOM 724 N N . SER A 1 90 ? -12.673 -4.180 -4.190 1.00 87.56 90 SER A N 1
ATOM 725 C CA . SER A 1 90 ? -11.633 -3.635 -5.085 1.00 87.56 90 SER A CA 1
ATOM 726 C C . SER A 1 90 ? -10.202 -3.981 -4.630 1.00 87.56 90 SER A C 1
ATOM 728 O O . SER A 1 90 ? -9.308 -4.281 -5.429 1.00 87.56 90 SER A O 1
ATOM 730 N N . ILE A 1 91 ? -9.971 -3.996 -3.317 1.00 87.12 91 ILE A N 1
ATOM 731 C CA . ILE A 1 91 ? -8.680 -4.403 -2.753 1.00 87.12 91 ILE A CA 1
ATOM 732 C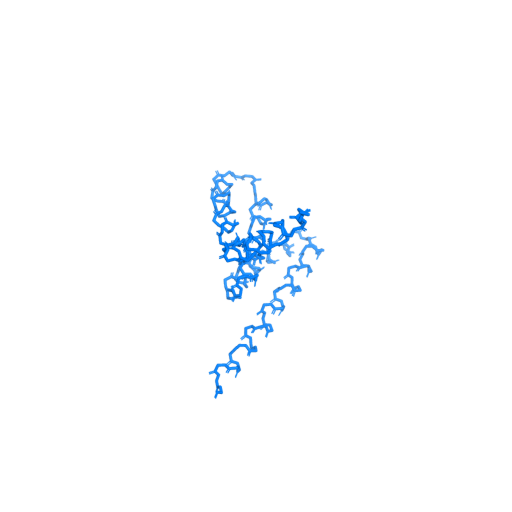 C . ILE A 1 91 ? -8.468 -5.908 -2.884 1.00 87.12 91 ILE A C 1
ATOM 734 O O . ILE A 1 91 ? -7.368 -6.335 -3.224 1.00 87.12 91 ILE A O 1
ATOM 738 N N . LEU A 1 92 ? -9.504 -6.714 -2.649 1.00 85.25 92 LEU A N 1
ATOM 739 C CA . LEU A 1 92 ? -9.427 -8.168 -2.766 1.00 85.25 92 LEU A CA 1
ATOM 740 C C . LEU A 1 92 ? -9.165 -8.619 -4.206 1.00 85.25 92 LEU A C 1
ATOM 742 O O . LEU A 1 92 ? -8.375 -9.540 -4.397 1.00 85.25 92 LEU A O 1
ATOM 746 N N . THR A 1 93 ? -9.754 -7.961 -5.210 1.00 88.00 93 THR A N 1
ATOM 747 C CA . THR A 1 93 ? -9.462 -8.261 -6.623 1.00 88.00 93 THR A CA 1
ATOM 748 C C . THR A 1 93 ? -8.000 -7.976 -6.953 1.00 88.00 93 THR A C 1
ATOM 750 O O . THR A 1 93 ? -7.313 -8.836 -7.493 1.00 88.00 93 THR A O 1
ATOM 753 N N . THR A 1 94 ? -7.484 -6.820 -6.529 1.00 84.81 94 THR A N 1
ATOM 754 C CA . THR A 1 94 ? -6.079 -6.449 -6.765 1.00 84.81 94 THR A CA 1
ATOM 755 C C . THR A 1 94 ? -5.115 -7.374 -6.011 1.00 84.81 94 THR A C 1
ATOM 757 O O . THR A 1 94 ? -4.069 -7.761 -6.529 1.00 84.81 94 THR A O 1
ATOM 760 N N . LEU A 1 95 ? -5.465 -7.769 -4.782 1.00 86.12 95 LEU A N 1
ATOM 761 C CA . LEU A 1 95 ? -4.688 -8.712 -3.979 1.00 86.12 95 LEU A CA 1
ATOM 762 C C . LEU A 1 95 ? -4.632 -10.101 -4.630 1.00 86.12 95 LEU A C 1
ATOM 764 O O . LEU A 1 95 ? -3.578 -10.741 -4.611 1.00 86.12 95 LEU A O 1
ATOM 768 N N . LEU A 1 96 ? -5.747 -10.559 -5.205 1.00 86.25 96 LEU A N 1
ATOM 769 C CA . LEU A 1 96 ? -5.809 -11.817 -5.943 1.00 86.25 96 LEU A CA 1
ATOM 770 C C . LEU A 1 96 ? -4.900 -11.770 -7.175 1.00 86.25 96 LEU A C 1
ATOM 772 O O . LEU A 1 96 ? -4.115 -12.695 -7.371 1.00 86.25 96 LEU A O 1
ATOM 776 N N . ASP A 1 97 ? -4.929 -10.680 -7.941 1.00 85.69 97 ASP A N 1
ATOM 777 C CA . ASP A 1 97 ? -4.038 -10.497 -9.092 1.00 85.69 97 ASP A CA 1
ATOM 778 C C . ASP A 1 97 ? -2.561 -10.528 -8.672 1.00 85.69 97 ASP A C 1
ATOM 780 O O . ASP A 1 97 ? -1.762 -11.259 -9.266 1.00 85.69 97 ASP A O 1
ATOM 784 N N . CYS A 1 98 ? -2.201 -9.843 -7.577 1.00 83.12 98 CYS A N 1
ATOM 785 C CA . CYS A 1 98 ? -0.855 -9.928 -6.998 1.00 83.12 98 CYS A CA 1
ATOM 786 C C . CYS A 1 98 ? -0.473 -11.379 -6.656 1.00 83.12 98 CYS A C 1
ATOM 788 O O . CYS A 1 98 ? 0.668 -11.795 -6.860 1.00 83.12 98 CYS A O 1
ATOM 790 N N . ALA A 1 99 ? -1.409 -12.151 -6.091 1.00 82.44 99 ALA A N 1
ATOM 791 C CA . ALA A 1 99 ? -1.191 -13.546 -5.710 1.00 82.44 99 ALA A CA 1
ATOM 792 C C . ALA A 1 99 ? -0.972 -14.460 -6.910 1.00 82.44 99 ALA A C 1
ATOM 794 O O . ALA A 1 99 ? -0.039 -15.265 -6.898 1.00 82.44 99 ALA A O 1
ATOM 795 N N . LEU A 1 100 ? -1.769 -14.278 -7.958 1.00 84.12 100 LEU A N 1
ATOM 796 C CA . LEU A 1 100 ? -1.635 -15.015 -9.205 1.00 84.12 100 LEU A CA 1
ATOM 797 C C . LEU A 1 100 ? -0.312 -14.703 -9.908 1.00 84.12 100 LEU A C 1
ATOM 799 O O . LEU A 1 100 ? 0.324 -15.616 -10.430 1.00 84.12 100 LEU A O 1
ATOM 803 N N . HIS A 1 101 ? 0.116 -13.440 -9.926 1.00 79.12 101 HIS A N 1
ATOM 804 C CA . HIS A 1 101 ? 1.381 -13.062 -10.551 1.00 79.12 101 HIS A CA 1
ATOM 805 C C . HIS A 1 101 ? 2.600 -13.604 -9.801 1.00 79.12 101 HIS A C 1
ATOM 807 O O . HIS A 1 101 ? 3.513 -14.094 -10.458 1.00 79.12 101 HIS A O 1
ATOM 813 N N . GLU A 1 102 ? 2.593 -13.597 -8.465 1.00 75.50 102 GLU A N 1
ATOM 814 C CA . GLU A 1 102 ? 3.689 -14.166 -7.666 1.00 75.50 102 GLU A CA 1
ATOM 815 C C . GLU A 1 102 ? 3.819 -15.687 -7.856 1.00 75.50 102 GLU A C 1
ATOM 817 O O . GLU A 1 102 ? 4.917 -16.187 -8.094 1.00 75.50 102 GLU A O 1
ATOM 822 N N . GLY A 1 103 ? 2.696 -16.419 -7.861 1.00 72.00 103 GLY A N 1
ATOM 823 C CA . GLY A 1 103 ? 2.707 -17.867 -8.108 1.00 72.00 103 GLY A CA 1
ATOM 824 C C . GLY A 1 103 ? 3.184 -18.233 -9.518 1.00 72.00 103 GLY A C 1
ATOM 825 O O . GLY A 1 103 ? 3.924 -19.195 -9.692 1.00 72.00 103 GLY A O 1
ATOM 826 N N . LYS A 1 104 ? 2.832 -17.425 -10.527 1.00 63.47 104 LYS A N 1
ATOM 827 C CA . LYS A 1 104 ? 3.331 -17.596 -11.903 1.00 63.47 104 LYS A CA 1
ATOM 828 C C . LYS A 1 104 ? 4.825 -17.294 -12.027 1.00 63.47 104 LYS A C 1
ATOM 830 O O . LYS A 1 104 ? 5.501 -17.936 -12.825 1.00 63.47 104 LYS A O 1
ATOM 835 N N . THR A 1 105 ? 5.346 -16.316 -11.282 1.00 60.38 105 THR A N 1
ATOM 836 C CA . THR A 1 105 ? 6.785 -16.016 -11.293 1.00 60.38 105 THR A CA 1
ATOM 837 C C . THR A 1 105 ? 7.608 -17.089 -10.592 1.00 60.38 105 THR A C 1
ATOM 839 O O . THR A 1 105 ? 8.672 -17.428 -11.099 1.00 60.38 105 THR A O 1
ATOM 842 N N . ASP A 1 106 ? 7.118 -17.661 -9.489 1.00 59.06 106 ASP A N 1
ATOM 843 C CA . ASP A 1 106 ? 7.819 -18.748 -8.792 1.00 59.06 106 ASP A CA 1
ATOM 844 C C . ASP A 1 106 ? 7.902 -20.024 -9.644 1.00 59.06 106 ASP A C 1
ATOM 846 O O . ASP A 1 106 ? 8.943 -20.683 -9.656 1.00 59.06 106 ASP A O 1
ATOM 850 N N . ASP A 1 107 ? 6.850 -20.344 -10.404 1.00 57.00 107 ASP A N 1
ATOM 851 C CA . ASP A 1 107 ? 6.873 -21.454 -11.367 1.00 57.00 107 ASP A CA 1
ATOM 852 C C . ASP A 1 107 ? 7.805 -21.175 -12.556 1.00 57.00 107 ASP A C 1
ATOM 854 O O . ASP A 1 107 ? 8.506 -22.073 -13.017 1.00 57.00 107 ASP A O 1
ATOM 858 N N . PHE A 1 108 ? 7.863 -19.928 -13.038 1.00 50.00 108 PHE A N 1
ATOM 859 C CA . PHE A 1 108 ? 8.744 -19.545 -14.146 1.00 50.00 108 PHE A CA 1
ATOM 860 C C . PHE A 1 108 ? 10.233 -19.561 -13.765 1.00 50.00 108 PHE A C 1
ATOM 862 O O . PHE A 1 108 ? 11.063 -19.932 -14.583 1.00 50.00 108 PHE A O 1
ATOM 869 N N . ILE A 1 109 ? 10.590 -19.174 -12.535 1.00 58.50 109 ILE A N 1
ATOM 870 C CA . ILE A 1 109 ? 11.990 -19.142 -12.064 1.00 58.50 109 ILE A CA 1
ATOM 871 C C . ILE A 1 109 ? 12.526 -20.556 -11.758 1.00 58.50 109 ILE A C 1
ATOM 873 O O . ILE A 1 109 ? 13.737 -20.757 -11.675 1.00 58.50 109 ILE A O 1
ATOM 877 N N . ARG A 1 110 ? 11.646 -21.549 -11.588 1.00 52.53 110 ARG A N 1
ATOM 878 C CA . ARG A 1 110 ? 12.013 -22.945 -11.294 1.00 52.53 110 ARG A CA 1
ATOM 879 C C . ARG A 1 110 ? 12.290 -23.816 -12.531 1.00 52.53 110 ARG A C 1
ATOM 881 O O . ARG A 1 110 ? 12.573 -25.001 -12.350 1.00 52.53 110 ARG A O 1
ATOM 888 N N . HIS A 1 111 ? 12.250 -23.255 -13.740 1.00 39.34 111 HIS A N 1
ATOM 889 C CA . HIS A 1 111 ? 12.567 -23.924 -15.009 1.00 39.34 111 HIS A CA 1
ATOM 890 C C . HIS A 1 111 ? 13.785 -23.302 -15.695 1.00 39.34 111 HIS A C 1
ATOM 892 O O . HIS A 1 111 ? 14.518 -24.078 -16.350 1.00 39.34 111 HIS A O 1
#